Protein AF-A0A963Q339-F1 (afdb_monomer_lite)

pLDDT: mean 96.26, std 3.6, range [74.94, 98.62]

Structure (mmCIF, N/CA/C/O backbone):
data_AF-A0A963Q339-F1
#
_entry.id   AF-A0A963Q339-F1
#
loop_
_atom_site.group_PDB
_atom_site.id
_atom_site.type_symbol
_atom_site.label_atom_id
_atom_site.label_alt_id
_atom_site.label_comp_id
_atom_site.label_asym_id
_atom_site.label_entity_id
_atom_site.label_seq_id
_atom_site.pdbx_PDB_ins_code
_atom_site.Cartn_x
_atom_site.Cartn_y
_atom_site.Cartn_z
_atom_site.occupancy
_atom_site.B_iso_or_equiv
_atom_site.auth_seq_id
_atom_site.auth_comp_id
_atom_site.auth_asym_id
_atom_site.auth_atom_id
_atom_site.pdbx_PDB_model_num
ATOM 1 N N . PHE A 1 1 ? -13.720 12.667 15.324 1.00 87.31 1 PHE A N 1
ATOM 2 C CA . PHE A 1 1 ? -12.744 12.018 14.445 1.00 87.31 1 PHE A CA 1
ATOM 3 C C . PHE A 1 1 ? -11.684 13.021 14.049 1.00 87.31 1 PHE A C 1
ATOM 5 O O . PHE A 1 1 ? -11.966 13.980 13.339 1.00 87.31 1 PHE A O 1
ATOM 12 N N . GLN A 1 2 ? -10.509 12.830 14.622 1.00 96.56 2 GLN A N 1
ATOM 13 C CA . GLN A 1 2 ? -9.236 13.462 14.309 1.00 96.56 2 GLN A CA 1
ATOM 14 C C . GLN A 1 2 ? -8.314 12.397 13.691 1.00 96.56 2 GLN A C 1
ATOM 16 O O . GLN A 1 2 ? -8.646 11.213 13.703 1.00 96.56 2 GLN A O 1
ATOM 21 N N . MET A 1 3 ? -7.149 12.793 13.175 1.00 94.00 3 MET A N 1
ATOM 22 C CA . MET A 1 3 ? -6.224 11.867 12.503 1.00 94.00 3 MET A CA 1
ATOM 23 C C . MET A 1 3 ? -5.783 10.702 13.405 1.00 94.00 3 MET A C 1
ATOM 25 O O . MET A 1 3 ? -5.727 9.563 12.959 1.00 94.00 3 MET A O 1
ATOM 29 N N . GLN A 1 4 ? -5.519 10.969 14.686 1.00 96.19 4 GLN A N 1
ATOM 30 C CA . GLN A 1 4 ? -5.109 9.947 15.654 1.00 96.19 4 GLN A CA 1
ATOM 31 C C . GLN A 1 4 ? -6.218 8.957 16.038 1.00 96.19 4 GLN A C 1
ATOM 33 O O . GLN A 1 4 ? -5.933 7.959 16.692 1.00 96.19 4 GLN A O 1
ATOM 38 N N . ASP A 1 5 ? -7.471 9.238 15.668 1.00 96.75 5 ASP A N 1
ATOM 39 C CA . ASP A 1 5 ? -8.594 8.333 15.926 1.00 96.75 5 ASP A CA 1
ATOM 40 C C . ASP A 1 5 ? -8.673 7.216 14.865 1.00 96.75 5 ASP A C 1
ATOM 42 O O . ASP A 1 5 ? -9.476 6.293 15.003 1.00 96.75 5 ASP A O 1
ATOM 46 N N . ILE A 1 6 ? -7.878 7.307 13.789 1.00 94.00 6 ILE A N 1
ATOM 47 C CA . ILE A 1 6 ? -7.820 6.298 12.729 1.00 94.00 6 ILE A CA 1
ATOM 48 C C . ILE A 1 6 ? -7.034 5.081 13.248 1.00 94.00 6 ILE A C 1
ATOM 50 O O . ILE A 1 6 ? -5.926 5.251 13.765 1.00 94.00 6 ILE A O 1
ATOM 54 N N . PRO A 1 7 ? -7.568 3.851 13.116 1.00 94.94 7 PRO A N 1
ATOM 55 C CA . PRO A 1 7 ? -6.826 2.641 13.451 1.00 94.94 7 PRO A CA 1
ATOM 56 C C . PRO A 1 7 ? -5.506 2.565 12.682 1.00 94.94 7 PRO A C 1
ATOM 58 O O . PRO A 1 7 ? -5.4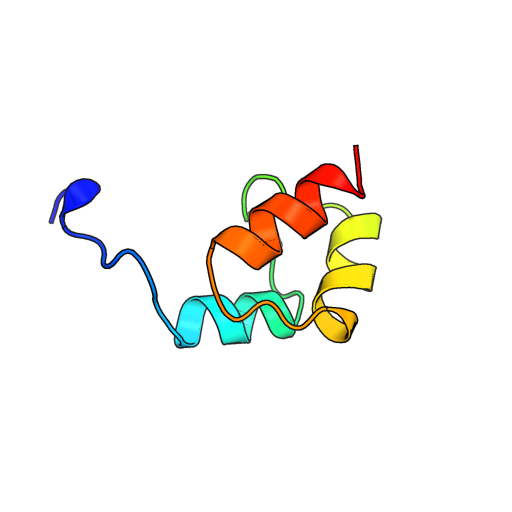46 2.905 11.505 1.00 94.94 7 PRO A O 1
ATOM 61 N N . ALA A 1 8 ? -4.454 2.070 13.335 1.00 91.94 8 ALA A N 1
ATOM 62 C CA . ALA A 1 8 ? -3.148 1.916 12.693 1.00 91.94 8 ALA A CA 1
ATOM 63 C C . ALA A 1 8 ? -3.179 0.942 11.501 1.00 91.94 8 ALA A C 1
ATOM 65 O O . ALA A 1 8 ? -2.391 1.076 10.573 1.00 91.94 8 ALA A O 1
ATOM 66 N N . GLU A 1 9 ? -4.088 -0.033 11.539 1.00 96.12 9 GLU A N 1
ATOM 67 C CA . GLU A 1 9 ? -4.210 -1.096 10.551 1.00 96.12 9 GLU A CA 1
ATOM 68 C C . GLU A 1 9 ? -5.678 -1.206 10.123 1.00 96.12 9 GLU A C 1
ATOM 70 O O . GLU A 1 9 ? -6.573 -1.275 10.970 1.00 96.12 9 GLU A O 1
ATOM 75 N N . ASP A 1 10 ? -5.922 -1.251 8.816 1.00 97.62 10 ASP A N 1
ATOM 76 C CA . ASP A 1 10 ? -7.250 -1.440 8.238 1.00 97.62 10 ASP A CA 1
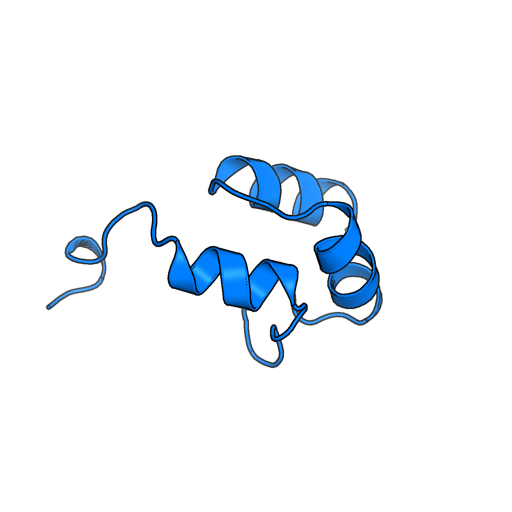ATOM 77 C C . ASP A 1 10 ? -7.170 -2.413 7.046 1.00 97.62 10 ASP A C 1
ATOM 79 O O . ASP A 1 10 ? -6.538 -2.097 6.033 1.00 97.62 10 ASP A O 1
ATOM 83 N N . PRO A 1 11 ? -7.795 -3.605 7.131 1.00 97.75 11 PRO A N 1
ATOM 84 C CA . PRO A 1 11 ? -7.738 -4.597 6.061 1.00 97.75 11 PRO A CA 1
ATOM 85 C C . PRO A 1 11 ? -8.238 -4.085 4.706 1.00 97.75 11 PRO A C 1
ATOM 87 O O . PRO A 1 11 ? -7.652 -4.435 3.683 1.00 97.75 11 PRO A O 1
ATOM 90 N N . ALA A 1 12 ? -9.274 -3.239 4.688 1.00 98.06 12 ALA A N 1
ATOM 91 C CA . ALA A 1 12 ? -9.842 -2.717 3.446 1.00 98.06 12 ALA A CA 1
ATOM 92 C C . ALA A 1 12 ? -8.860 -1.784 2.719 1.00 98.06 12 ALA A C 1
ATOM 94 O O . ALA A 1 12 ? -8.709 -1.871 1.499 1.00 98.06 12 ALA A O 1
ATOM 95 N N . THR A 1 13 ? -8.133 -0.952 3.470 1.00 97.94 13 THR A N 1
ATOM 96 C CA . THR A 1 13 ? -7.036 -0.129 2.947 1.00 97.94 13 THR A CA 1
ATOM 97 C C . THR A 1 13 ? -5.949 -0.999 2.315 1.00 97.94 13 THR A C 1
ATOM 99 O O . THR A 1 13 ? -5.511 -0.720 1.200 1.00 97.94 13 THR A O 1
ATOM 102 N N . TYR A 1 14 ? -5.551 -2.099 2.962 1.00 98.44 14 TYR A N 1
ATOM 103 C CA . TYR A 1 14 ? -4.557 -3.006 2.380 1.00 98.44 14 TYR A CA 1
ATOM 104 C C . TYR A 1 14 ? -5.059 -3.756 1.152 1.00 98.44 14 TYR A C 1
ATOM 106 O O . TYR A 1 14 ? -4.282 -3.952 0.221 1.00 98.44 14 TYR A O 1
ATOM 114 N N . ASP A 1 15 ? -6.328 -4.158 1.109 1.00 98.62 15 ASP A N 1
ATOM 115 C CA . ASP A 1 15 ? -6.907 -4.805 -0.071 1.00 98.62 15 ASP A CA 1
ATOM 116 C C . ASP A 1 15 ? -6.917 -3.861 -1.285 1.00 98.62 15 ASP A C 1
ATOM 118 O O . ASP A 1 15 ? -6.522 -4.270 -2.380 1.00 98.62 15 ASP A O 1
ATOM 122 N N . MET A 1 16 ? -7.276 -2.589 -1.080 1.00 98.56 16 MET A N 1
ATOM 123 C CA . MET A 1 16 ? -7.193 -1.531 -2.096 1.00 98.56 16 MET A CA 1
ATOM 124 C C . MET A 1 16 ? -5.752 -1.352 -2.605 1.00 98.56 16 MET A C 1
ATOM 126 O O . MET A 1 16 ? -5.504 -1.384 -3.814 1.00 98.56 16 MET A O 1
ATOM 130 N N . ILE A 1 17 ? -4.776 -1.279 -1.693 1.00 98.44 17 ILE A N 1
ATOM 131 C CA . ILE A 1 17 ? -3.357 -1.152 -2.051 1.00 98.44 17 ILE A CA 1
ATOM 132 C C . ILE A 1 17 ? -2.862 -2.399 -2.803 1.00 98.44 17 ILE A C 1
ATOM 134 O O . ILE A 1 17 ? -2.170 -2.280 -3.813 1.00 98.44 17 ILE A O 1
ATOM 138 N N . CYS A 1 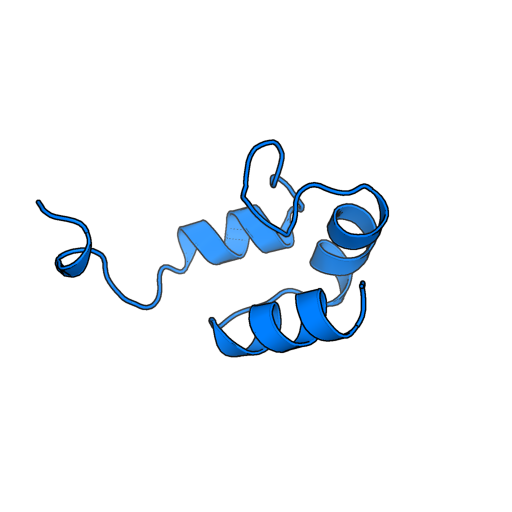18 ? -3.245 -3.603 -2.367 1.00 98.56 18 CYS A N 1
ATOM 139 C CA . CYS A 1 18 ? -2.917 -4.862 -3.044 1.00 98.56 18 CYS A CA 1
ATOM 140 C C . CYS A 1 18 ? -3.476 -4.919 -4.474 1.00 98.56 18 CYS A C 1
ATOM 142 O O . CYS A 1 18 ? -2.881 -5.566 -5.335 1.00 98.56 18 CYS A O 1
ATOM 144 N N . ALA A 1 19 ? -4.603 -4.257 -4.738 1.00 98.44 19 ALA A N 1
ATOM 145 C CA . ALA A 1 19 ? -5.184 -4.139 -6.072 1.00 98.44 19 ALA A CA 1
ATOM 146 C C . ALA A 1 19 ? -4.504 -3.063 -6.943 1.00 98.44 19 ALA A C 1
ATOM 148 O O . ALA A 1 19 ? -4.885 -2.904 -8.103 1.00 98.44 19 ALA A O 1
ATOM 149 N N . ALA A 1 20 ? -3.495 -2.360 -6.412 1.00 98.06 20 ALA A N 1
ATOM 150 C CA . ALA A 1 20 ? -2.863 -1.187 -7.016 1.00 98.06 20 ALA A CA 1
ATOM 151 C C . ALA A 1 20 ? -3.843 -0.043 -7.326 1.00 98.06 20 ALA A C 1
ATOM 153 O O . ALA A 1 20 ? -3.610 0.744 -8.244 1.00 98.06 20 ALA A O 1
ATOM 154 N N . ASP A 1 21 ? -4.926 0.075 -6.557 1.00 98.44 21 ASP A N 1
ATOM 155 C CA . ASP A 1 21 ? -5.886 1.175 -6.675 1.00 98.44 21 ASP A CA 1
ATOM 156 C C . ASP A 1 21 ? -5.399 2.411 -5.895 1.00 98.44 21 ASP A C 1
ATOM 158 O O . ASP A 1 21 ? -6.038 2.905 -4.976 1.00 98.44 21 ASP A O 1
ATOM 162 N N . THR A 1 22 ? -4.193 2.881 -6.223 1.00 98.12 22 THR A N 1
ATOM 163 C CA . THR A 1 22 ? -3.448 3.870 -5.424 1.00 98.12 22 THR A CA 1
ATOM 164 C C . THR A 1 22 ? -3.320 5.241 -6.087 1.00 98.12 22 THR A C 1
ATOM 166 O O . THR A 1 22 ? -2.462 6.045 -5.719 1.00 98.12 22 THR A O 1
ATOM 169 N N . VAL A 1 23 ? -4.175 5.552 -7.063 1.00 97.56 23 VAL A N 1
ATOM 170 C CA . VAL A 1 23 ? -4.191 6.880 -7.695 1.00 97.56 23 VAL A CA 1
ATOM 171 C C . VAL A 1 23 ? -4.564 7.938 -6.652 1.00 97.56 23 VAL A C 1
ATOM 173 O O . VAL A 1 23 ? -5.645 7.890 -6.071 1.00 97.56 23 VAL A O 1
ATOM 176 N N . GLY A 1 24 ? -3.672 8.906 -6.417 1.00 97.31 24 GLY A N 1
ATOM 177 C CA . GLY A 1 24 ? -3.848 9.933 -5.384 1.00 97.31 24 GLY A CA 1
ATOM 178 C C . GLY A 1 24 ? -3.494 9.476 -3.964 1.00 97.31 24 GLY A C 1
ATOM 179 O O . GLY A 1 24 ? -3.668 10.247 -3.018 1.00 97.31 24 GLY A O 1
ATOM 180 N N . VAL A 1 25 ? -2.975 8.255 -3.793 1.00 97.31 25 VAL A N 1
ATOM 181 C CA . VAL A 1 25 ? -2.420 7.797 -2.516 1.00 97.31 25 VAL A CA 1
ATOM 182 C C . VAL A 1 25 ? -0.965 8.238 -2.441 1.00 97.31 25 VAL A C 1
ATOM 184 O O . VAL A 1 25 ? -0.123 7.822 -3.238 1.00 97.31 25 VAL A O 1
ATOM 187 N N . PHE A 1 26 ? -0.672 9.103 -1.471 1.00 97.19 26 PHE A N 1
ATOM 188 C CA . PHE A 1 26 ? 0.659 9.669 -1.283 1.00 97.19 26 PHE A CA 1
ATOM 189 C C . PHE A 1 26 ? 1.737 8.579 -1.239 1.00 97.19 26 PHE A C 1
ATOM 191 O O . PHE A 1 26 ? 1.537 7.514 -0.661 1.00 97.19 26 PHE A O 1
ATOM 198 N N . GLN A 1 27 ? 2.888 8.882 -1.837 1.00 96.69 27 GLN A N 1
ATOM 199 C CA . GLN A 1 27 ? 4.062 8.015 -1.943 1.00 96.69 27 GLN A CA 1
ATOM 200 C C . GLN A 1 27 ? 3.919 6.735 -2.758 1.00 96.69 27 GLN A C 1
ATOM 202 O O . GLN A 1 27 ? 4.972 6.246 -3.123 1.00 96.69 27 GLN A O 1
ATOM 207 N N . ILE A 1 28 ? 2.731 6.212 -3.079 1.00 97.25 28 ILE A N 1
ATOM 208 C CA . ILE A 1 28 ? 2.576 4.914 -3.776 1.00 97.25 28 ILE A CA 1
ATOM 209 C C . ILE A 1 28 ? 1.726 4.990 -5.058 1.00 97.25 28 ILE A C 1
ATOM 211 O O . ILE A 1 28 ? 1.091 4.017 -5.465 1.00 97.25 28 ILE A O 1
ATOM 215 N N . GLU A 1 29 ? 1.717 6.149 -5.717 1.00 97.62 29 GLU A N 1
ATOM 216 C CA . GLU A 1 29 ? 0.930 6.419 -6.934 1.00 97.62 29 GLU A CA 1
ATOM 217 C C . GLU A 1 29 ? 1.705 6.227 -8.251 1.00 97.62 29 GLU A C 1
ATOM 219 O O . GLU A 1 29 ? 1.122 6.263 -9.338 1.00 97.62 29 GLU A O 1
ATOM 224 N N . SER A 1 30 ? 3.033 6.072 -8.202 1.00 96.81 30 SER A N 1
ATOM 225 C CA . SER A 1 30 ? 3.826 5.992 -9.430 1.00 96.81 30 SER A CA 1
ATOM 226 C C . SER A 1 30 ? 3.607 4.659 -10.154 1.00 96.81 30 SER A C 1
ATOM 228 O O . SER A 1 30 ? 3.325 3.625 -9.550 1.00 96.81 30 SER A O 1
ATOM 230 N N . ARG A 1 31 ? 3.829 4.640 -11.476 1.00 96.75 31 ARG A N 1
ATOM 231 C CA . ARG A 1 31 ? 3.712 3.408 -12.281 1.00 96.75 31 ARG A CA 1
ATOM 232 C C . ARG A 1 31 ? 4.592 2.265 -11.771 1.00 96.75 31 ARG A C 1
ATOM 234 O O . ARG A 1 31 ? 4.188 1.109 -11.865 1.00 96.75 31 ARG A O 1
ATOM 241 N N . ALA A 1 32 ? 5.793 2.579 -11.278 1.00 96.44 32 ALA A N 1
ATOM 242 C CA . ALA A 1 32 ? 6.707 1.577 -10.738 1.00 96.44 32 ALA A CA 1
ATOM 243 C C . ALA A 1 32 ? 6.090 0.903 -9.505 1.00 96.44 32 ALA A C 1
ATOM 245 O O . ALA A 1 32 ? 5.981 -0.323 -9.477 1.00 96.44 32 ALA A O 1
ATOM 246 N N . GLN A 1 33 ? 5.578 1.702 -8.571 1.00 97.19 33 GLN A N 1
ATOM 247 C CA . GLN A 1 33 ? 4.947 1.233 -7.335 1.00 97.19 33 GLN A CA 1
ATOM 248 C C . GLN A 1 33 ? 3.670 0.442 -7.624 1.00 97.19 33 GLN A C 1
ATOM 250 O O . GLN A 1 33 ? 3.561 -0.723 -7.245 1.00 97.19 33 GLN A O 1
ATOM 255 N N . MET A 1 34 ? 2.758 0.997 -8.432 1.00 97.56 34 MET A N 1
ATOM 256 C CA . MET A 1 34 ? 1.520 0.317 -8.844 1.00 97.56 34 MET A CA 1
ATOM 257 C C . MET A 1 34 ? 1.780 -1.047 -9.509 1.00 97.56 34 MET A C 1
ATOM 259 O O . MET A 1 34 ? 0.968 -1.960 -9.393 1.00 97.56 34 MET A O 1
ATOM 263 N N . SER A 1 35 ? 2.919 -1.229 -10.187 1.00 97.12 35 SER A N 1
ATOM 264 C CA . SER A 1 35 ? 3.291 -2.526 -10.773 1.00 97.12 35 SER A CA 1
ATOM 265 C C . SER A 1 35 ? 3.818 -3.548 -9.751 1.00 97.12 35 SER A C 1
ATOM 267 O O . SER A 1 35 ? 3.751 -4.759 -9.993 1.00 97.12 35 SER A O 1
ATOM 269 N N . MET A 1 36 ? 4.344 -3.076 -8.619 1.00 96.75 36 MET A N 1
ATOM 270 C CA . MET A 1 36 ? 4.937 -3.890 -7.556 1.00 96.75 36 MET A CA 1
ATOM 2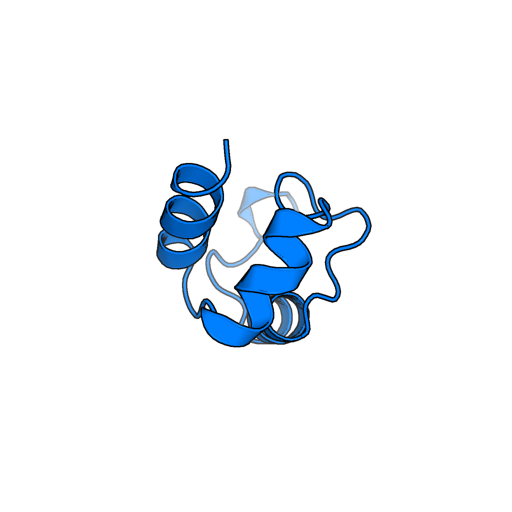71 C C . MET A 1 36 ? 3.916 -4.304 -6.496 1.00 96.75 36 MET A C 1
ATOM 273 O O . MET A 1 36 ? 3.954 -5.452 -6.043 1.00 96.75 36 MET A O 1
ATOM 277 N N . LEU A 1 37 ? 2.979 -3.422 -6.140 1.00 97.56 37 LEU A N 1
ATOM 278 C CA . LEU A 1 37 ? 2.003 -3.651 -5.068 1.00 97.56 37 LEU A CA 1
ATOM 279 C C . LEU A 1 37 ? 1.193 -4.958 -5.214 1.00 97.56 37 LEU A C 1
ATOM 281 O O . LEU A 1 37 ? 1.119 -5.698 -4.229 1.00 97.56 37 LEU A O 1
ATOM 285 N N . PRO A 1 38 ? 0.694 -5.360 -6.405 1.00 98.00 38 PRO A N 1
ATOM 286 C CA . PRO A 1 38 ? -0.037 -6.624 -6.552 1.00 98.00 38 PRO A CA 1
ATOM 287 C C . PRO A 1 38 ? 0.827 -7.871 -6.354 1.00 98.00 38 PRO A C 1
ATOM 289 O O . PRO A 1 38 ? 0.306 -8.960 -6.107 1.00 98.00 38 PRO A O 1
ATOM 292 N N . ARG A 1 39 ? 2.154 -7.732 -6.472 1.00 96.81 39 ARG A N 1
ATOM 293 C CA . ARG A 1 39 ? 3.118 -8.816 -6.240 1.00 96.81 39 ARG A CA 1
ATOM 294 C C . ARG A 1 39 ? 3.514 -8.897 -4.770 1.00 96.81 39 ARG A C 1
ATOM 296 O O . ARG A 1 39 ? 3.593 -10.000 -4.237 1.00 96.81 39 ARG A O 1
ATOM 303 N N . LEU A 1 40 ? 3.745 -7.747 -4.135 1.00 96.62 40 LEU A N 1
ATOM 304 C CA . LEU A 1 40 ? 4.135 -7.658 -2.726 1.00 96.62 40 LEU A CA 1
ATOM 305 C C . LEU A 1 40 ? 2.970 -7.969 -1.782 1.00 96.62 40 LEU A C 1
ATOM 307 O O . LEU A 1 40 ? 3.181 -8.636 -0.776 1.00 96.62 40 LEU A O 1
ATOM 311 N N . ARG A 1 41 ? 1.748 -7.551 -2.139 1.00 98.06 41 ARG A N 1
ATOM 312 C CA . ARG A 1 41 ? 0.520 -7.712 -1.344 1.00 98.06 41 ARG A CA 1
ATOM 313 C C . ARG A 1 41 ? 0.720 -7.317 0.132 1.00 98.06 41 ARG A C 1
ATOM 315 O O . ARG A 1 41 ? 0.623 -8.191 0.995 1.00 98.06 41 ARG A O 1
ATOM 322 N N . PRO A 1 42 ? 1.025 -6.036 0.417 1.00 97.88 42 PRO A N 1
ATOM 323 C CA . PRO A 1 42 ? 1.299 -5.564 1.774 1.00 97.88 42 PRO A CA 1
ATOM 324 C C . PRO A 1 42 ? 0.107 -5.822 2.702 1.00 97.88 42 PRO A C 1
ATOM 326 O O . PRO A 1 42 ? -1.044 -5.612 2.315 1.00 97.88 42 PRO A O 1
ATOM 329 N N . ARG A 1 43 ? 0.379 -6.287 3.924 1.00 97.81 43 ARG A N 1
ATOM 330 C CA . ARG A 1 43 ? -0.638 -6.620 4.941 1.00 97.81 43 ARG A CA 1
ATOM 331 C C . ARG A 1 43 ? -0.418 -5.923 6.282 1.00 97.81 43 ARG A C 1
ATOM 333 O O . ARG A 1 43 ? -1.196 -6.151 7.204 1.00 97.81 43 ARG A O 1
ATOM 340 N N . CYS A 1 44 ? 0.618 -5.099 6.381 1.00 97.25 44 CYS A N 1
ATOM 341 C CA . CYS A 1 44 ? 0.860 -4.209 7.505 1.00 97.25 44 CYS A CA 1
ATOM 342 C C . CYS A 1 44 ? 1.609 -2.952 7.051 1.00 97.25 44 CYS A C 1
ATOM 344 O O . CYS A 1 44 ? 2.187 -2.922 5.957 1.00 97.25 44 CYS A O 1
ATOM 346 N N . PHE A 1 45 ? 1.669 -1.932 7.910 1.00 96.81 45 PHE A N 1
ATOM 347 C CA . PHE A 1 45 ? 2.350 -0.676 7.588 1.00 96.81 45 PHE A CA 1
ATOM 348 C C . PHE A 1 45 ? 3.827 -0.882 7.213 1.00 96.81 45 PHE A C 1
ATOM 350 O O . PHE A 1 45 ? 4.354 -0.224 6.316 1.00 96.81 45 PHE A O 1
ATOM 357 N N . TYR A 1 46 ? 4.501 -1.830 7.869 1.00 97.50 46 TYR A N 1
ATOM 358 C CA . TYR A 1 46 ? 5.921 -2.085 7.641 1.00 97.50 46 TYR A CA 1
ATOM 359 C C . TYR A 1 46 ? 6.225 -2.597 6.223 1.00 97.50 46 TYR A C 1
ATOM 361 O O . TYR A 1 46 ? 7.276 -2.273 5.671 1.00 97.50 46 TYR A O 1
ATOM 369 N N . ASP A 1 47 ? 5.293 -3.311 5.586 1.00 97.38 47 ASP A N 1
ATOM 370 C CA . ASP A 1 47 ? 5.458 -3.755 4.197 1.00 97.38 47 ASP 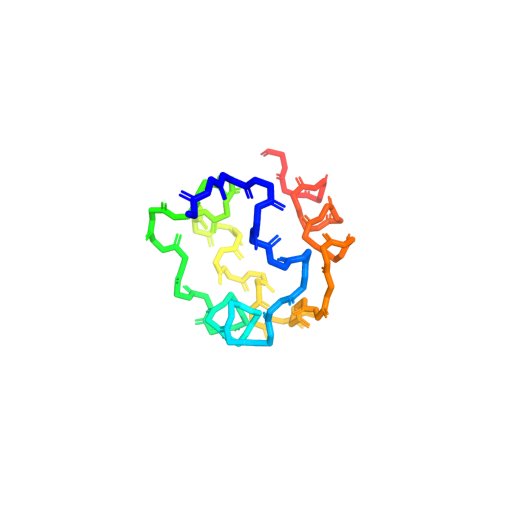A CA 1
ATOM 371 C C . ASP A 1 47 ? 5.504 -2.564 3.226 1.00 97.38 47 ASP A C 1
ATOM 373 O O . ASP A 1 47 ? 6.263 -2.576 2.256 1.00 97.38 47 ASP A O 1
ATOM 377 N N . LEU A 1 48 ? 4.733 -1.506 3.508 1.00 96.75 48 LEU A N 1
ATOM 378 C CA . LEU A 1 48 ? 4.728 -0.272 2.714 1.00 96.75 48 LEU A CA 1
ATOM 379 C C . LEU A 1 48 ? 6.024 0.518 2.895 1.00 96.75 48 LEU A C 1
ATOM 381 O O . LEU A 1 48 ? 6.556 1.057 1.929 1.00 96.75 48 LEU A O 1
ATOM 385 N N . VAL A 1 49 ? 6.575 0.535 4.112 1.00 96.88 49 VAL A N 1
ATOM 386 C CA . VAL A 1 49 ? 7.898 1.127 4.369 1.00 96.88 49 VAL A CA 1
ATOM 387 C C . VAL A 1 49 ? 8.967 0.445 3.512 1.00 96.88 49 VAL A C 1
ATOM 389 O O . VAL A 1 49 ? 9.821 1.124 2.942 1.00 96.88 49 VAL A O 1
ATOM 392 N N . ILE A 1 50 ? 8.917 -0.885 3.394 1.00 95.81 50 ILE A N 1
ATOM 393 C CA . ILE A 1 50 ? 9.840 -1.649 2.546 1.00 95.81 50 ILE A CA 1
ATOM 394 C C . ILE A 1 50 ? 9.625 -1.318 1.064 1.00 95.81 50 ILE A C 1
ATOM 396 O O . ILE A 1 50 ? 10.602 -1.082 0.355 1.00 95.81 50 ILE A O 1
ATOM 400 N N . GLU A 1 51 ? 8.378 -1.292 0.589 1.00 96.75 51 GLU A N 1
ATOM 401 C CA . GLU A 1 51 ? 8.049 -1.000 -0.813 1.00 96.75 51 GLU A CA 1
ATOM 402 C C . GLU A 1 51 ? 8.589 0.365 -1.255 1.00 96.75 51 GLU A C 1
ATOM 404 O O . GLU A 1 51 ? 9.362 0.444 -2.217 1.00 96.75 51 GLU A O 1
ATOM 409 N N . VAL A 1 52 ? 8.296 1.405 -0.471 1.00 95.94 52 VAL A N 1
ATOM 410 C CA . VAL A 1 52 ? 8.766 2.773 -0.717 1.00 95.94 52 VAL A CA 1
ATOM 411 C C . VAL A 1 52 ? 10.292 2.863 -0.615 1.00 95.94 52 VAL A C 1
ATOM 413 O O . VAL A 1 52 ? 10.921 3.637 -1.328 1.00 95.94 52 VAL A O 1
ATOM 416 N N . ALA A 1 53 ? 10.937 2.060 0.235 1.00 96.19 53 ALA A N 1
ATOM 417 C CA . ALA A 1 53 ? 12.397 2.036 0.318 1.00 96.19 53 ALA A CA 1
ATOM 418 C C . ALA A 1 53 ? 13.068 1.369 -0.899 1.00 96.19 53 ALA A C 1
ATOM 420 O O . ALA A 1 53 ? 14.210 1.709 -1.226 1.00 96.19 53 ALA A O 1
ATOM 421 N N . ILE A 1 54 ? 12.393 0.421 -1.561 1.00 93.19 54 ILE A N 1
ATOM 422 C CA . ILE A 1 54 ? 12.899 -0.240 -2.774 1.00 93.19 54 ILE A CA 1
ATOM 423 C C . ILE A 1 54 ? 12.794 0.700 -3.981 1.00 93.19 54 ILE A C 1
ATOM 425 O O . ILE A 1 54 ? 13.714 0.747 -4.803 1.00 93.19 54 ILE A O 1
ATOM 429 N N . VAL A 1 55 ? 11.698 1.452 -4.082 1.00 87.94 55 VAL A N 1
ATOM 430 C CA . VAL A 1 55 ? 11.438 2.388 -5.182 1.00 87.94 55 VAL A CA 1
ATOM 431 C C . VAL A 1 55 ? 11.689 3.822 -4.706 1.00 87.94 55 VAL A C 1
ATOM 433 O O . VAL A 1 55 ? 10.809 4.438 -4.117 1.00 87.94 55 VAL A O 1
ATOM 436 N N . ARG A 1 56 ? 12.900 4.343 -4.956 1.00 74.94 56 ARG A N 1
ATOM 437 C CA . ARG A 1 56 ? 13.260 5.743 -4.653 1.00 74.94 56 ARG A CA 1
ATOM 438 C C . ARG A 1 56 ? 12.611 6.752 -5.588 1.00 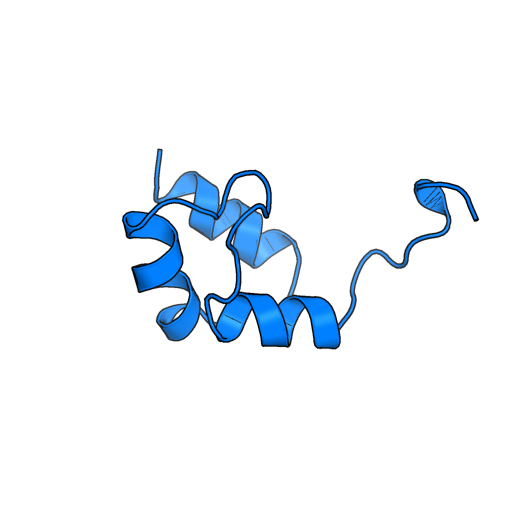74.94 56 ARG A C 1
ATOM 440 O O . ARG A 1 56 ? 12.649 6.507 -6.815 1.00 74.94 56 ARG A O 1
#

Foldseek 3Di:
DDPVVDDQFDQVVLVCQLCLVCCVPPLQNDPVNSVCSVVQSDRHPVSVVVSSVVPD

Secondary structure (DSSP, 8-state):
--GGGS-S--HHHHHHHHTT--TT-TTS-SHHHHHHHHHH---SHHHHHHHHHH--

Radius of gyration: 11.31 Å; chains: 1; bounding box: 26×22×28 Å

Sequence (56 aa):
FQMQDIPAEDPATYDMICAADTVGVFQIESRAQMSMLPRLRPRCFYDLVIEVAIVR